Protein AF-A0A812YLH2-F1 (afdb_monomer)

Secondary structure (DSSP, 8-state):
-HHHHHHHHTS-EEEEE--EETTTTEE-S--EEEESSHHHHHHHHHHHHS-TT-TTTS-TT------S--SHHHHHHHHHHHH-GGGGSTTSSPEEEETTEE---HHHHHHHHHHHHTT--

pLDDT: mean 82.93, std 12.19, range [38.19, 95.81]

Foldseek 3Di:
DVVVLLCVQQLFWFKKAFDADPVVRHTPLDMDTAGNDPVSVVSNLVCVVPVPVCPPPHDPPDDDDDDPAYDDLRVLVVCCVVPNLVCCADDRHMFGADPSHTDHDSVVSV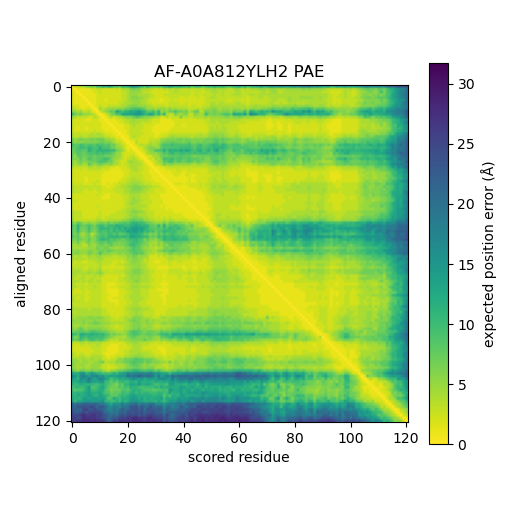VVNVVVVVVPD

Radius of gyration: 14.78 Å; Cα contacts (8 Å, |Δi|>4): 132; chains: 1; bounding box: 42×25×37 Å

InterPro domains:
  IPR035979 RNA-binding domain superfamily [SSF54928] (14-46)

Organism: Symbiodinium pilosum (NCBI:txid2952)

Structure (mmCIF, N/CA/C/O backbone):
data_AF-A0A812YLH2-F1
#
_entry.id   AF-A0A812YLH2-F1
#
loop_
_atom_site.group_PDB
_atom_site.id
_atom_site.type_symbol
_atom_site.label_atom_id
_atom_site.label_alt_id
_atom_site.label_comp_id
_atom_site.label_asym_id
_atom_site.label_entity_id
_atom_site.label_seq_id
_atom_site.pdbx_PDB_ins_code
_atom_site.Cartn_x
_atom_site.Cartn_y
_atom_site.Cartn_z
_atom_site.occupancy
_atom_site.B_iso_or_equiv
_atom_site.auth_seq_id
_atom_site.auth_comp_id
_atom_site.auth_asym_id
_atom_site.auth_atom_id
_atom_site.pdbx_PDB_model_num
ATOM 1 N N . MET A 1 1 ? 8.128 11.070 0.880 1.00 72.44 1 MET A N 1
ATOM 2 C CA . MET A 1 1 ? 9.112 10.003 1.163 1.00 72.44 1 MET A CA 1
ATOM 3 C C . MET A 1 1 ? 8.689 8.620 0.650 1.00 72.44 1 MET A C 1
ATOM 5 O O . MET A 1 1 ? 9.296 8.187 -0.308 1.00 72.44 1 MET A O 1
ATOM 9 N N . LEU A 1 2 ? 7.661 7.920 1.174 1.00 84.50 2 LEU A N 1
ATOM 10 C CA . LEU A 1 2 ? 7.252 6.613 0.592 1.00 84.50 2 LEU A CA 1
ATOM 11 C C . LEU A 1 2 ? 6.447 6.753 -0.713 1.00 84.50 2 LEU A C 1
ATOM 13 O O . LEU A 1 2 ? 6.771 6.105 -1.699 1.00 84.50 2 LEU A O 1
ATOM 17 N N . LEU A 1 3 ? 5.413 7.601 -0.731 1.00 87.50 3 LEU A N 1
ATOM 18 C CA . LEU A 1 3 ? 4.558 7.766 -1.916 1.00 87.50 3 LEU A CA 1
ATOM 19 C C . LEU A 1 3 ? 5.341 8.268 -3.136 1.00 87.50 3 LEU A C 1
ATOM 21 O O . LEU A 1 3 ? 5.179 7.720 -4.212 1.00 87.50 3 LEU A O 1
ATOM 25 N N . GLU A 1 4 ? 6.264 9.214 -2.945 1.00 87.75 4 GLU A N 1
ATOM 26 C CA . GLU A 1 4 ? 7.153 9.709 -4.010 1.00 87.75 4 GLU A CA 1
ATOM 27 C C . GLU A 1 4 ? 7.979 8.585 -4.651 1.00 87.75 4 GLU A C 1
ATOM 29 O O . GLU A 1 4 ? 8.139 8.540 -5.869 1.00 87.75 4 GLU A O 1
ATOM 34 N N . VAL A 1 5 ? 8.468 7.641 -3.840 1.00 87.88 5 VAL A N 1
ATOM 35 C CA . VAL A 1 5 ? 9.203 6.474 -4.338 1.00 87.88 5 VAL A CA 1
ATOM 36 C C . VAL A 1 5 ? 8.271 5.548 -5.115 1.00 87.88 5 VAL A C 1
ATOM 38 O O . VAL A 1 5 ? 8.628 5.079 -6.192 1.00 87.88 5 VAL A O 1
ATOM 41 N N . LEU A 1 6 ? 7.052 5.310 -4.624 1.00 89.06 6 LEU A N 1
ATOM 42 C CA . LEU A 1 6 ? 6.068 4.491 -5.339 1.00 89.06 6 LEU A CA 1
ATOM 43 C C . LEU A 1 6 ? 5.619 5.135 -6.656 1.00 89.06 6 LEU A C 1
ATOM 45 O O . LEU A 1 6 ? 5.447 4.428 -7.655 1.00 89.06 6 LEU A O 1
ATOM 49 N N . ASP A 1 7 ? 5.481 6.457 -6.679 1.00 88.94 7 ASP A N 1
ATOM 50 C CA . ASP A 1 7 ? 5.158 7.241 -7.870 1.00 88.94 7 ASP A CA 1
ATOM 51 C C . ASP A 1 7 ? 6.277 7.150 -8.908 1.00 88.94 7 ASP A C 1
ATOM 53 O O . ASP A 1 7 ? 6.008 6.964 -10.092 1.00 88.94 7 ASP A O 1
ATOM 57 N N . ALA A 1 8 ? 7.537 7.184 -8.479 1.00 86.38 8 ALA A N 1
ATOM 58 C CA . ALA A 1 8 ? 8.665 7.020 -9.386 1.00 86.38 8 ALA A CA 1
ATOM 59 C C . ALA A 1 8 ? 8.861 5.572 -9.868 1.00 86.38 8 ALA A C 1
ATOM 61 O O . ALA A 1 8 ? 9.407 5.346 -10.953 1.00 86.38 8 ALA A O 1
ATOM 62 N N . ILE A 1 9 ? 8.435 4.584 -9.074 1.00 84.88 9 ILE A N 1
ATOM 63 C CA . ILE A 1 9 ? 8.618 3.162 -9.375 1.00 84.88 9 ILE A CA 1
ATOM 64 C C . ILE A 1 9 ? 7.547 2.625 -10.322 1.00 84.88 9 ILE A C 1
ATOM 66 O O . ILE A 1 9 ? 7.897 1.958 -11.298 1.00 84.88 9 ILE A O 1
ATOM 70 N N . SER A 1 10 ? 6.267 2.861 -10.022 1.00 76.88 10 SER A N 1
ATOM 71 C CA . SER A 1 10 ? 5.166 2.212 -10.745 1.00 76.88 10 SER A CA 1
ATOM 72 C C . SER A 1 10 ? 3.873 3.035 -10.810 1.00 76.88 10 SER A C 1
ATOM 74 O O . SER A 1 10 ? 3.054 2.725 -11.663 1.00 76.88 10 SER A O 1
ATOM 76 N N . ALA A 1 11 ? 3.666 4.084 -9.992 1.00 78.69 11 ALA A N 1
ATOM 77 C CA . ALA A 1 11 ? 2.505 5.014 -9.984 1.00 78.69 11 ALA A CA 1
ATOM 78 C C . ALA A 1 11 ? 1.086 4.390 -10.097 1.00 78.69 11 ALA A C 1
ATOM 80 O O . ALA A 1 11 ? 0.089 5.096 -10.258 1.00 78.69 11 ALA A O 1
ATOM 81 N N . ARG A 1 12 ? 0.981 3.061 -10.045 1.00 91.75 12 ARG A N 1
ATOM 82 C CA . ARG A 1 12 ? -0.205 2.244 -10.319 1.00 91.75 12 ARG A CA 1
ATOM 83 C C . ARG A 1 12 ? -0.489 1.373 -9.107 1.00 91.75 12 ARG A C 1
ATOM 85 O O . ARG A 1 12 ? -0.530 0.146 -9.181 1.00 91.75 12 ARG A O 1
ATOM 92 N N . TYR A 1 13 ? -0.623 2.031 -7.965 1.00 94.06 13 TYR A N 1
ATOM 93 C CA . TYR A 1 13 ? -1.013 1.430 -6.699 1.00 94.06 13 TYR A CA 1
ATOM 94 C C . TYR A 1 13 ? -2.356 1.993 -6.246 1.00 94.06 13 TYR A C 1
ATOM 96 O O . TYR A 1 13 ? -2.693 3.144 -6.517 1.00 94.06 13 TYR A O 1
ATOM 104 N N . ASN A 1 14 ? -3.142 1.158 -5.573 1.00 94.12 14 ASN A N 1
ATOM 105 C CA . ASN A 1 14 ? -4.489 1.508 -5.119 1.00 94.12 14 ASN A CA 1
ATOM 106 C C . ASN A 1 14 ? -4.687 1.347 -3.606 1.00 94.12 14 ASN A C 1
ATOM 108 O O . ASN A 1 14 ? -5.740 1.714 -3.087 1.00 94.12 14 ASN A O 1
ATOM 112 N N . TYR A 1 15 ? -3.673 0.853 -2.894 1.00 94.50 15 TYR A N 1
ATOM 113 C CA . TYR A 1 15 ? -3.679 0.695 -1.443 1.00 94.50 15 TYR A CA 1
ATOM 114 C C . TYR A 1 15 ? -2.266 0.878 -0.893 1.00 94.50 15 TYR A C 1
ATOM 116 O O . TYR A 1 15 ? -1.334 0.242 -1.389 1.00 94.50 15 TYR A O 1
ATOM 124 N N . VAL A 1 16 ? -2.114 1.697 0.145 1.00 93.88 16 VAL A N 1
ATOM 125 C CA . VAL A 1 16 ? -0.881 1.831 0.929 1.00 93.88 16 VAL A CA 1
ATOM 126 C C . VAL A 1 16 ? -1.247 1.884 2.405 1.00 93.88 16 VAL A C 1
ATOM 128 O O . VAL A 1 16 ? -1.973 2.773 2.837 1.00 93.88 16 VAL A O 1
ATOM 131 N N . HIS A 1 17 ? -0.719 0.961 3.195 1.00 92.69 17 HIS A N 1
ATOM 132 C CA . HIS A 1 17 ? -0.937 0.912 4.635 1.00 92.69 17 HIS A CA 1
ATOM 133 C C . HIS A 1 17 ? 0.396 0.881 5.370 1.00 92.69 17 HIS A C 1
ATOM 135 O O . HIS A 1 17 ? 1.238 0.023 5.105 1.00 92.69 17 HIS A O 1
ATOM 141 N N . LEU A 1 18 ? 0.567 1.806 6.312 1.00 90.69 18 LEU A N 1
ATOM 142 C CA . LEU A 1 18 ? 1.723 1.882 7.193 1.00 90.69 18 LEU A CA 1
ATOM 143 C C . LEU A 1 18 ? 1.259 1.609 8.632 1.00 90.69 18 LEU A C 1
ATOM 145 O O . LEU A 1 18 ? 0.792 2.536 9.296 1.00 90.69 18 LEU A O 1
ATOM 149 N N . PRO A 1 19 ? 1.368 0.362 9.122 1.00 88.06 19 PRO A N 1
ATOM 150 C CA . PRO A 1 19 ? 1.024 0.044 10.496 1.00 88.06 19 PRO A CA 1
ATOM 151 C C . PRO A 1 19 ? 1.829 0.883 11.487 1.00 88.06 19 PRO A C 1
ATOM 153 O O . PRO A 1 19 ? 3.039 1.099 11.330 1.00 88.06 19 PRO A O 1
ATOM 156 N N . LEU A 1 20 ? 1.153 1.300 12.549 1.00 84.19 20 LEU A N 1
ATOM 157 C CA . LEU A 1 20 ? 1.736 2.046 13.653 1.00 84.19 20 LEU A CA 1
ATOM 158 C C . LEU A 1 20 ? 1.657 1.219 14.930 1.00 84.19 20 LEU A C 1
ATOM 160 O O . LEU A 1 20 ? 0.657 0.559 15.206 1.00 84.19 20 LEU A O 1
ATOM 164 N N . ASP A 1 21 ? 2.725 1.267 15.716 1.00 81.88 21 ASP A N 1
ATOM 165 C CA . ASP A 1 21 ? 2.710 0.753 17.075 1.00 81.88 21 ASP A CA 1
ATOM 166 C C . ASP A 1 21 ? 2.004 1.776 17.972 1.00 81.88 21 ASP A C 1
ATOM 168 O O . ASP A 1 21 ? 2.556 2.830 18.290 1.00 81.88 21 ASP A O 1
ATOM 172 N N . HIS A 1 22 ? 0.781 1.456 18.400 1.00 74.44 22 HIS A N 1
ATOM 173 C CA . HIS A 1 22 ? -0.037 2.327 19.248 1.00 74.44 22 HIS A CA 1
ATOM 174 C C . HIS A 1 22 ? 0.607 2.650 20.600 1.00 74.44 22 HIS A C 1
ATOM 176 O O . HIS A 1 22 ? 0.285 3.675 21.197 1.00 74.44 22 HIS A O 1
ATOM 182 N N . ARG A 1 23 ? 1.527 1.812 21.093 1.00 79.31 23 ARG A N 1
ATOM 183 C CA . ARG A 1 23 ? 2.210 2.061 22.367 1.00 79.31 23 ARG A CA 1
ATOM 184 C C . ARG A 1 23 ? 3.286 3.133 22.236 1.00 79.31 23 ARG A C 1
ATOM 186 O O . ARG A 1 23 ? 3.509 3.892 23.172 1.00 79.31 23 ARG A O 1
ATOM 193 N N . THR A 1 24 ? 3.981 3.168 21.101 1.00 80.56 24 THR A N 1
ATOM 194 C CA . THR A 1 24 ? 5.125 4.069 20.878 1.00 80.56 24 THR A CA 1
ATOM 195 C C . THR A 1 24 ? 4.815 5.218 19.921 1.00 80.56 24 THR A C 1
ATOM 197 O O . THR A 1 24 ? 5.630 6.131 19.796 1.00 8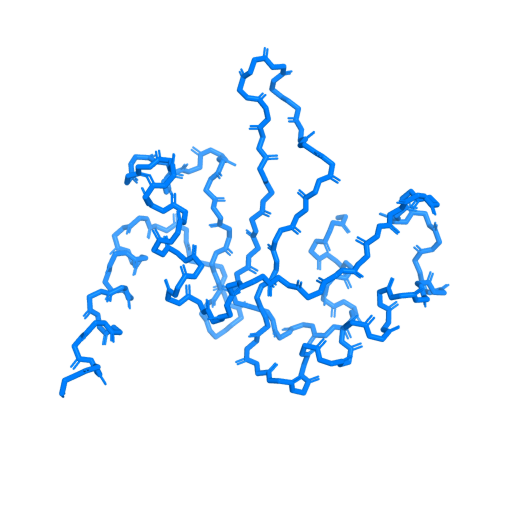0.56 24 THR A O 1
ATOM 200 N N . ASN A 1 25 ? 3.646 5.191 19.273 1.00 76.50 25 ASN A N 1
ATOM 201 C CA . ASN A 1 25 ? 3.206 6.113 18.224 1.00 76.50 25 ASN A CA 1
ATOM 202 C C . ASN A 1 25 ? 4.233 6.243 17.081 1.00 76.50 25 ASN A C 1
ATOM 204 O O . ASN A 1 25 ? 4.442 7.320 16.522 1.00 76.50 25 ASN A O 1
ATOM 208 N N . LYS A 1 26 ? 4.917 5.136 16.767 1.00 82.25 26 LYS A N 1
ATOM 209 C CA . LYS A 1 26 ? 5.944 5.038 15.721 1.00 82.25 26 LYS A CA 1
ATOM 210 C C . LYS A 1 26 ? 5.540 4.018 14.675 1.00 82.25 26 LYS A C 1
ATOM 212 O O . LYS A 1 26 ? 4.838 3.053 14.975 1.00 82.25 26 LYS A O 1
ATOM 217 N N . ASN A 1 27 ? 5.979 4.236 13.434 1.00 80.06 27 ASN A N 1
ATOM 218 C CA . ASN A 1 27 ? 5.740 3.263 12.374 1.00 80.06 27 ASN A CA 1
ATOM 219 C C . ASN A 1 27 ? 6.432 1.944 12.729 1.00 80.06 27 ASN A C 1
ATOM 221 O O . ASN A 1 27 ? 7.496 1.930 13.351 1.00 80.06 27 ASN A O 1
ATOM 225 N N . MET A 1 28 ? 5.839 0.828 12.321 1.00 84.56 28 MET A N 1
ATOM 226 C CA . MET A 1 28 ? 6.422 -0.495 12.556 1.00 84.56 28 MET A CA 1
ATOM 227 C C . MET A 1 28 ? 7.561 -0.821 11.573 1.00 84.56 28 MET A C 1
ATOM 229 O O . MET A 1 28 ? 7.928 -1.982 11.433 1.00 84.56 2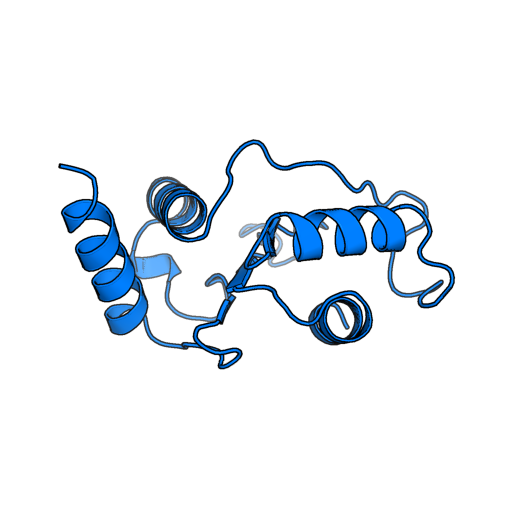8 MET A O 1
ATOM 233 N N . SER A 1 29 ? 8.102 0.186 10.868 1.00 86.31 29 SER A N 1
ATOM 234 C CA . SER A 1 29 ? 9.133 0.029 9.830 1.00 86.31 29 SER A CA 1
ATOM 235 C C . SER A 1 29 ? 8.763 -0.992 8.742 1.00 86.31 29 SER A C 1
ATOM 237 O O . SER A 1 29 ? 9.622 -1.663 8.178 1.00 86.31 29 SER A O 1
ATOM 239 N N . MET A 1 30 ? 7.467 -1.109 8.445 1.00 90.31 30 MET A N 1
ATOM 240 C CA . MET A 1 30 ? 6.905 -1.993 7.427 1.00 90.31 30 MET A CA 1
ATOM 241 C C . MET A 1 30 ? 5.721 -1.296 6.765 1.00 90.31 30 MET A C 1
ATOM 243 O O . MET A 1 30 ? 4.992 -0.574 7.439 1.00 90.31 30 MET A O 1
ATOM 247 N N . ALA A 1 31 ? 5.518 -1.531 5.470 1.00 92.56 31 ALA A N 1
ATOM 248 C CA . ALA A 1 31 ? 4.367 -1.041 4.723 1.00 92.56 31 ALA A CA 1
ATOM 249 C C . ALA A 1 31 ? 3.769 -2.161 3.867 1.00 92.56 31 ALA A C 1
ATOM 251 O O . ALA A 1 31 ? 4.494 -3.013 3.355 1.00 92.56 31 ALA A O 1
ATOM 252 N N . PHE A 1 32 ? 2.452 -2.125 3.686 1.00 94.62 32 PHE A N 1
ATOM 253 C CA . PHE A 1 32 ? 1.720 -2.983 2.759 1.00 94.62 32 PHE A CA 1
ATOM 254 C C . PHE A 1 32 ? 1.243 -2.146 1.581 1.00 94.62 32 PHE A C 1
ATOM 256 O O . PHE A 1 32 ? 0.661 -1.078 1.775 1.00 94.62 32 PHE A O 1
ATOM 263 N N . ILE A 1 33 ? 1.494 -2.622 0.365 1.00 95.31 33 ILE A N 1
ATOM 264 C CA . ILE A 1 33 ? 1.183 -1.896 -0.865 1.00 95.31 33 ILE A CA 1
ATOM 265 C C . ILE A 1 33 ? 0.463 -2.852 -1.810 1.00 95.31 33 ILE A C 1
ATOM 267 O O . ILE A 1 33 ? 0.961 -3.947 -2.068 1.00 95.31 33 ILE A O 1
ATOM 271 N N . ASN A 1 34 ? -0.689 -2.439 -2.340 1.00 95.81 34 ASN A N 1
ATOM 272 C CA . ASN A 1 34 ? -1.358 -3.161 -3.420 1.00 95.81 34 ASN A CA 1
ATOM 273 C C . ASN A 1 34 ? -1.243 -2.375 -4.728 1.00 95.81 34 ASN A C 1
ATOM 275 O O . ASN A 1 34 ? -1.605 -1.196 -4.795 1.00 95.81 34 ASN A O 1
ATOM 279 N N . PHE A 1 35 ? -0.783 -3.058 -5.773 1.00 94.94 35 PHE A N 1
ATOM 280 C CA . PHE A 1 35 ? -0.733 -2.537 -7.137 1.00 94.94 35 PHE A CA 1
ATOM 281 C C . PHE A 1 35 ? -2.039 -2.836 -7.886 1.00 94.94 35 PHE A C 1
ATOM 283 O O . PHE A 1 35 ? -2.765 -3.772 -7.544 1.00 94.94 35 PHE A O 1
ATOM 290 N N . GLU A 1 36 ? -2.367 -2.009 -8.879 1.00 92.88 36 GLU A N 1
ATOM 291 C CA . GLU A 1 36 ? -3.604 -2.125 -9.664 1.00 92.88 36 GLU A CA 1
ATOM 292 C C . GLU A 1 36 ? -3.675 -3.445 -10.437 1.00 92.88 36 GLU A C 1
ATOM 294 O O . GLU A 1 36 ? -4.744 -4.046 -10.526 1.00 92.88 36 GLU A O 1
ATOM 299 N N . ASP A 1 37 ? -2.539 -3.908 -10.961 1.00 91.94 37 ASP A N 1
ATOM 30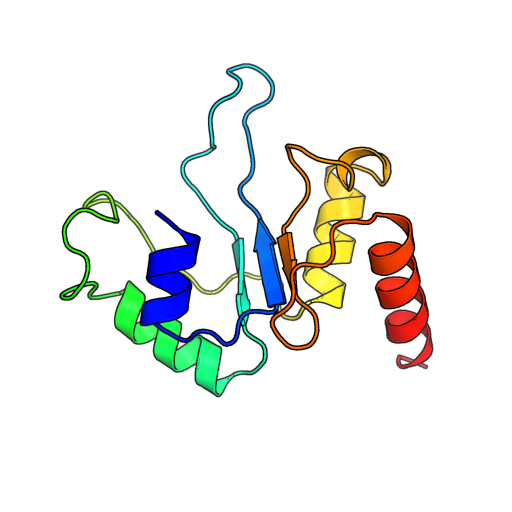0 C CA . ASP A 1 37 ? -2.432 -5.169 -11.678 1.00 91.94 37 ASP A CA 1
ATOM 301 C C . ASP A 1 37 ? -1.092 -5.878 -11.438 1.00 91.94 37 ASP A C 1
ATOM 303 O O . ASP A 1 37 ? -0.177 -5.379 -10.773 1.00 91.94 37 ASP A O 1
ATOM 307 N N . ARG A 1 38 ? -1.006 -7.098 -11.978 1.00 93.00 38 ARG A N 1
ATOM 308 C CA . ARG A 1 38 ? 0.164 -7.970 -11.857 1.00 93.00 38 ARG A CA 1
ATOM 309 C C . ARG A 1 38 ? 1.416 -7.350 -12.471 1.00 93.00 38 ARG A C 1
ATOM 311 O O . ARG A 1 38 ? 2.491 -7.511 -11.904 1.00 93.00 38 ARG A O 1
ATOM 318 N N . GLU A 1 39 ? 1.291 -6.688 -13.617 1.00 94.31 39 GLU A N 1
ATOM 319 C CA . GLU A 1 39 ? 2.430 -6.090 -14.318 1.00 94.31 39 GLU A CA 1
ATOM 320 C C . GLU A 1 39 ? 3.066 -4.998 -13.455 1.00 94.31 39 GLU A C 1
ATOM 322 O O . GLU A 1 39 ? 4.252 -5.076 -13.134 1.00 94.31 39 GLU A O 1
ATOM 327 N N . ALA A 1 40 ? 2.253 -4.056 -12.972 1.00 93.25 40 ALA A N 1
ATOM 328 C CA . ALA A 1 40 ? 2.683 -2.979 -12.092 1.00 93.25 40 ALA A CA 1
ATOM 329 C C . ALA A 1 40 ? 3.326 -3.505 -10.800 1.00 93.25 40 ALA A C 1
ATOM 331 O O . ALA A 1 40 ? 4.320 -2.936 -10.337 1.00 93.25 40 ALA A O 1
ATOM 332 N N . ALA A 1 41 ? 2.794 -4.601 -10.246 1.00 94.12 41 ALA A N 1
ATOM 333 C CA . ALA A 1 41 ? 3.353 -5.263 -9.072 1.00 94.12 41 ALA A CA 1
ATOM 334 C C . ALA A 1 41 ? 4.723 -5.895 -9.358 1.00 94.12 41 ALA A C 1
ATOM 336 O O . ALA A 1 41 ? 5.654 -5.724 -8.575 1.00 94.12 41 ALA A O 1
ATOM 337 N N . CYS A 1 42 ? 4.869 -6.608 -10.480 1.00 93.19 42 CYS A N 1
ATOM 338 C CA . CYS A 1 42 ? 6.132 -7.231 -10.878 1.00 93.19 42 CYS A CA 1
ATOM 339 C C . CYS A 1 42 ? 7.221 -6.185 -11.145 1.00 93.19 42 CYS A C 1
ATOM 341 O O . CYS A 1 42 ? 8.334 -6.332 -10.636 1.00 93.19 42 CYS A O 1
ATOM 343 N N . THR A 1 43 ? 6.899 -5.113 -11.874 1.00 92.19 43 THR A N 1
ATOM 344 C CA . THR A 1 43 ? 7.825 -3.996 -12.115 1.00 92.19 43 THR A CA 1
ATOM 345 C C . THR A 1 43 ? 8.258 -3.351 -10.804 1.00 92.19 43 THR A C 1
ATOM 347 O O . THR A 1 43 ? 9.451 -3.138 -10.583 1.00 92.19 43 THR A O 1
ATOM 350 N N . ALA A 1 44 ? 7.310 -3.079 -9.902 1.00 91.88 44 ALA A N 1
ATOM 351 C CA . ALA A 1 44 ? 7.634 -2.483 -8.615 1.00 91.88 44 ALA A CA 1
ATOM 352 C C . ALA A 1 44 ? 8.507 -3.397 -7.755 1.00 91.88 44 ALA A C 1
ATOM 354 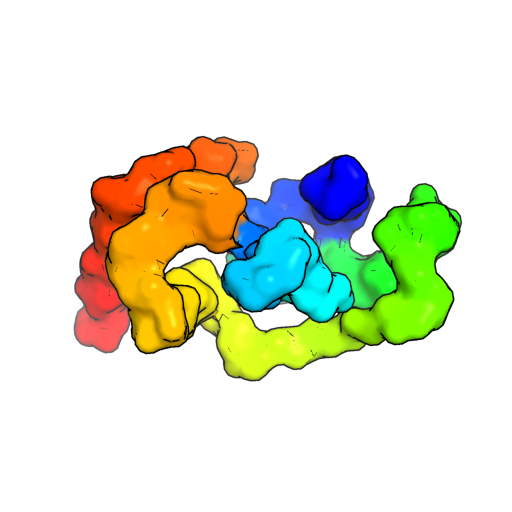O O . ALA A 1 44 ? 9.490 -2.937 -7.182 1.00 91.88 44 ALA A O 1
ATOM 355 N N . PHE A 1 45 ? 8.195 -4.692 -7.709 1.00 92.25 45 PHE A N 1
ATOM 356 C CA . PHE A 1 45 ? 8.970 -5.678 -6.963 1.00 92.25 45 PHE A CA 1
ATOM 357 C C . PHE A 1 45 ? 10.429 -5.728 -7.435 1.00 92.25 45 PHE A C 1
ATOM 359 O O . PHE A 1 45 ? 11.341 -5.660 -6.616 1.00 92.25 45 PHE A O 1
ATOM 366 N N . GLN A 1 46 ? 10.664 -5.764 -8.750 1.00 90.56 46 GLN A N 1
ATOM 367 C CA . GLN A 1 46 ? 12.018 -5.761 -9.311 1.00 90.56 46 GLN A CA 1
ATOM 368 C C . GLN A 1 46 ? 12.797 -4.487 -8.957 1.00 90.56 46 GLN A C 1
ATOM 370 O O . GLN A 1 46 ? 13.953 -4.578 -8.548 1.00 90.56 46 GLN A O 1
ATOM 375 N N . ARG A 1 47 ? 12.165 -3.310 -9.055 1.00 89.06 47 ARG A N 1
ATOM 376 C CA . ARG A 1 47 ? 12.816 -2.028 -8.726 1.00 89.06 47 ARG A CA 1
ATOM 377 C C . ARG A 1 47 ? 13.057 -1.847 -7.228 1.00 89.06 47 ARG A C 1
ATOM 379 O O . ARG A 1 47 ? 14.050 -1.246 -6.843 1.00 89.06 47 ARG A O 1
ATOM 386 N N . LEU A 1 48 ? 12.183 -2.383 -6.380 1.00 87.69 48 LEU A N 1
ATOM 387 C CA . LEU A 1 48 ? 12.336 -2.313 -4.925 1.00 87.69 48 LEU A CA 1
ATOM 388 C C . LEU A 1 48 ? 13.389 -3.296 -4.393 1.00 87.69 48 LEU A C 1
ATOM 390 O O . LEU A 1 48 ? 13.993 -3.022 -3.360 1.00 87.69 48 LEU A O 1
ATOM 394 N N . LEU A 1 49 ? 13.639 -4.418 -5.079 1.00 86.56 49 LEU A N 1
ATOM 395 C CA . LEU A 1 49 ? 14.727 -5.341 -4.723 1.00 86.56 49 LEU A CA 1
ATOM 396 C C . LEU A 1 49 ? 16.120 -4.754 -4.975 1.00 86.56 49 LEU A C 1
ATOM 398 O O . LEU A 1 49 ? 17.078 -5.147 -4.312 1.00 86.56 49 LEU A O 1
ATOM 402 N N . CYS A 1 50 ? 16.240 -3.832 -5.929 1.00 79.69 50 CYS A N 1
ATOM 403 C CA . CYS A 1 50 ? 17.483 -3.139 -6.237 1.00 79.69 50 CYS A CA 1
ATOM 404 C C . CYS A 1 50 ? 17.201 -1.639 -6.417 1.00 79.69 50 CYS A C 1
ATOM 406 O O . CYS A 1 50 ? 17.129 -1.160 -7.550 1.00 79.69 50 CYS A O 1
ATOM 408 N N . PRO A 1 51 ? 16.995 -0.891 -5.316 1.00 71.12 51 PRO A N 1
ATOM 409 C CA . PRO A 1 51 ? 16.616 0.515 -5.377 1.00 71.12 51 PRO A CA 1
ATOM 410 C C . PRO A 1 51 ? 17.842 1.385 -5.698 1.00 71.12 51 PRO A C 1
ATOM 412 O O . PRO A 1 51 ? 18.359 2.097 -4.842 1.00 71.12 51 PRO A O 1
ATOM 415 N N . THR A 1 52 ? 18.328 1.329 -6.940 1.00 72.69 52 THR A N 1
ATOM 416 C CA . THR A 1 52 ? 19.452 2.158 -7.415 1.00 72.69 52 THR A CA 1
ATOM 417 C C . THR A 1 52 ? 19.100 3.637 -7.470 1.00 72.69 52 THR A C 1
ATOM 419 O O . THR A 1 52 ? 19.956 4.488 -7.255 1.00 72.69 52 THR A O 1
ATOM 422 N N . ASP A 1 53 ? 17.828 3.933 -7.728 1.00 72.50 53 ASP A N 1
ATOM 423 C CA . ASP A 1 53 ? 17.339 5.296 -7.936 1.00 72.50 53 ASP A CA 1
ATOM 424 C C . ASP A 1 53 ? 17.039 6.016 -6.607 1.00 72.50 53 ASP A C 1
ATOM 426 O O . ASP A 1 53 ? 16.846 7.230 -6.590 1.00 72.50 53 ASP A O 1
ATOM 430 N N . PHE A 1 54 ? 17.002 5.273 -5.490 1.00 74.31 54 PHE A N 1
ATOM 431 C CA . PHE A 1 54 ? 16.606 5.772 -4.168 1.00 74.31 54 PHE A CA 1
ATOM 432 C C . PHE A 1 54 ? 17.469 5.180 -3.037 1.00 74.31 54 PHE A C 1
ATOM 434 O O . PHE A 1 54 ? 16.933 4.499 -2.156 1.00 74.31 54 PHE A O 1
ATOM 441 N N . PRO A 1 55 ? 18.793 5.432 -3.029 1.00 68.75 55 PRO A N 1
ATOM 442 C CA . PRO A 1 55 ? 19.716 4.806 -2.079 1.00 68.75 55 PRO A CA 1
ATOM 443 C C . PRO A 1 55 ? 19.398 5.137 -0.612 1.00 68.75 55 PRO A C 1
ATOM 445 O O . PRO A 1 55 ? 19.596 4.294 0.257 1.00 68.75 55 PRO A O 1
ATOM 448 N N . ASP A 1 56 ? 18.840 6.322 -0.347 1.00 79.50 56 ASP A N 1
ATOM 449 C CA . ASP A 1 56 ? 18.522 6.787 1.011 1.00 79.50 56 ASP A CA 1
ATOM 450 C C . ASP A 1 56 ? 17.063 6.534 1.428 1.00 79.50 56 ASP A C 1
ATOM 452 O O . ASP A 1 56 ? 16.686 6.785 2.574 1.00 79.50 56 ASP A O 1
ATOM 456 N N . ALA A 1 57 ? 16.205 6.053 0.519 1.00 76.12 57 ALA A N 1
ATOM 457 C CA . ALA A 1 57 ? 14.782 5.872 0.821 1.00 76.12 57 ALA A CA 1
ATOM 458 C C . ALA A 1 57 ? 14.494 4.630 1.672 1.00 76.12 57 ALA A C 1
ATOM 460 O O . ALA A 1 57 ? 13.438 4.541 2.303 1.00 76.12 57 ALA A O 1
ATOM 461 N N . PHE A 1 58 ? 15.420 3.672 1.683 1.00 79.62 58 PHE A N 1
ATOM 462 C CA . PHE A 1 58 ? 15.263 2.394 2.356 1.00 79.62 58 PHE A CA 1
ATOM 463 C C . PHE A 1 58 ? 16.474 2.111 3.233 1.00 79.62 58 PHE A C 1
ATOM 465 O O . PHE A 1 58 ? 17.617 2.288 2.822 1.00 79.62 58 PHE A O 1
ATOM 472 N N . ALA A 1 59 ? 16.230 1.608 4.443 1.00 82.38 59 ALA A N 1
ATOM 473 C CA . ALA A 1 59 ? 17.315 1.071 5.250 1.00 82.38 59 ALA A CA 1
ATOM 474 C C . ALA A 1 59 ? 17.970 -0.107 4.499 1.00 82.38 59 ALA A C 1
ATOM 476 O O . ALA A 1 59 ? 17.240 -0.882 3.874 1.00 82.38 59 ALA A O 1
ATOM 477 N N . PRO A 1 60 ? 19.291 -0.330 4.615 1.00 78.50 60 PRO A N 1
ATOM 478 C CA . PRO A 1 60 ? 19.966 -1.461 3.965 1.00 78.50 60 PRO A CA 1
ATOM 479 C C . PRO A 1 60 ? 19.386 -2.837 4.332 1.00 78.50 60 PRO A C 1
ATOM 481 O O . PRO A 1 60 ? 19.542 -3.806 3.598 1.00 78.50 60 PRO A O 1
ATOM 484 N N . SER A 1 61 ? 18.706 -2.929 5.478 1.00 83.19 61 SER A N 1
ATOM 485 C CA . SER A 1 61 ? 18.023 -4.128 5.967 1.00 83.19 61 SER A CA 1
ATOM 486 C C . SER A 1 61 ? 16.588 -4.294 5.449 1.00 83.19 61 SER A C 1
ATOM 488 O O . SER A 1 61 ? 15.914 -5.252 5.839 1.00 83.19 61 SER A O 1
ATOM 490 N N . THR A 1 62 ? 16.099 -3.380 4.606 1.00 87.00 62 THR A N 1
ATOM 491 C CA . THR A 1 62 ? 14.738 -3.429 4.059 1.00 87.00 62 THR A CA 1
ATOM 492 C C . THR A 1 62 ? 14.572 -4.676 3.205 1.00 87.00 62 THR A C 1
ATOM 494 O O . THR A 1 62 ? 15.377 -4.959 2.321 1.00 87.00 62 THR A O 1
ATOM 497 N N . LYS A 1 63 ? 13.502 -5.425 3.466 1.00 90.50 63 LYS A N 1
ATOM 498 C CA . LYS A 1 63 ? 13.134 -6.609 2.692 1.00 90.50 63 LYS A CA 1
ATOM 499 C C . LYS A 1 63 ? 11.844 -6.341 1.942 1.00 90.50 63 LYS A C 1
ATOM 501 O O . LYS A 1 63 ? 10.906 -5.776 2.498 1.00 90.50 63 LYS A O 1
ATOM 506 N N . VAL A 1 64 ? 11.802 -6.802 0.701 1.00 91.38 64 VAL A N 1
ATOM 507 C CA . VAL A 1 64 ? 10.632 -6.707 -0.166 1.00 91.38 64 VAL A CA 1
ATOM 508 C C . VAL A 1 64 ? 10.157 -8.123 -0.424 1.00 91.38 64 VAL A C 1
ATOM 510 O O . VAL A 1 64 ? 10.918 -8.963 -0.900 1.00 91.38 64 VAL A O 1
ATOM 513 N N . LEU A 1 65 ? 8.911 -8.399 -0.059 1.00 94.50 65 LEU A N 1
ATOM 514 C CA . LEU A 1 65 ? 8.305 -9.720 -0.151 1.00 94.50 65 LEU A CA 1
ATOM 515 C C . LEU A 1 65 ? 6.925 -9.590 -0.789 1.00 94.50 65 LEU A C 1
ATOM 517 O O . LEU A 1 65 ? 6.263 -8.560 -0.653 1.00 94.50 65 LEU A O 1
ATOM 521 N N . TRP A 1 66 ? 6.486 -10.650 -1.462 1.00 95.50 66 TRP A N 1
ATOM 522 C CA . TRP A 1 66 ? 5.084 -10.779 -1.834 1.00 95.50 66 TRP A CA 1
ATOM 523 C C . TRP A 1 66 ? 4.245 -10.918 -0.564 1.00 95.50 66 TRP A C 1
ATOM 525 O O . TRP A 1 66 ? 4.567 -11.726 0.306 1.00 95.50 66 TRP A O 1
ATOM 535 N N . GLY A 1 67 ? 3.194 -10.107 -0.448 1.00 91.94 67 GLY A N 1
ATOM 536 C CA . GLY A 1 67 ? 2.220 -10.258 0.628 1.00 91.94 67 GLY A CA 1
ATOM 537 C C . GLY A 1 67 ? 1.371 -11.509 0.420 1.00 91.94 67 GLY A C 1
ATOM 538 O O . GLY A 1 67 ? 1.189 -11.948 -0.706 1.00 91.94 67 GLY A O 1
ATOM 539 N N . GLU A 1 68 ? 0.816 -12.059 1.496 1.00 93.31 68 GLU A N 1
ATOM 540 C CA . GLU A 1 68 ? -0.107 -13.203 1.417 1.00 93.31 68 GLU A CA 1
ATOM 541 C C . GLU A 1 68 ? -1.501 -12.800 0.899 1.00 93.31 68 GLU A C 1
ATOM 543 O O . GLU A 1 68 ? -2.278 -13.637 0.444 1.00 93.31 68 GLU A O 1
ATOM 548 N N . ILE A 1 69 ? -1.828 -11.505 0.971 1.00 93.31 69 ILE A N 1
ATOM 549 C CA . ILE A 1 69 ? -3.140 -10.948 0.638 1.00 93.31 69 ILE A CA 1
ATOM 550 C C . ILE A 1 69 ? -3.013 -10.066 -0.600 1.00 93.31 69 ILE A C 1
ATOM 552 O O . ILE A 1 69 ? -2.293 -9.068 -0.606 1.00 93.31 69 ILE A O 1
ATOM 556 N N . HIS A 1 70 ? -3.758 -10.422 -1.644 1.00 92.88 70 HIS A N 1
ATOM 557 C CA . HIS A 1 70 ? -3.678 -9.782 -2.952 1.00 92.88 70 HIS A CA 1
ATOM 558 C C . HIS A 1 70 ? -4.997 -9.088 -3.302 1.00 92.88 70 HIS A C 1
ATOM 560 O O . HIS A 1 70 ? -6.076 -9.645 -3.107 1.00 92.88 70 HIS A O 1
ATOM 566 N N . GLY A 1 71 ? -4.909 -7.885 -3.867 1.00 92.38 71 GLY A N 1
ATOM 567 C CA . GLY A 1 71 ? -6.061 -7.101 -4.303 1.00 92.38 71 GLY A CA 1
ATOM 568 C C . GLY A 1 71 ? -6.588 -6.141 -3.236 1.00 92.38 71 GLY A C 1
ATOM 569 O O . GLY A 1 71 ? -6.414 -6.336 -2.032 1.00 92.38 71 GLY A O 1
ATOM 570 N N . LEU A 1 72 ? -7.258 -5.081 -3.695 1.00 91.56 72 LEU A N 1
ATOM 571 C CA . LEU A 1 72 ? -7.740 -3.994 -2.840 1.00 91.56 72 LEU A CA 1
ATOM 572 C C . LEU A 1 72 ? -8.791 -4.464 -1.820 1.00 91.56 72 LEU A C 1
ATOM 574 O O . LEU A 1 72 ? -8.669 -4.170 -0.634 1.00 91.56 72 LEU A O 1
ATOM 578 N N . GLY A 1 73 ? -9.805 -5.207 -2.274 1.00 91.19 73 GLY A N 1
ATOM 579 C CA . GLY A 1 73 ? -10.888 -5.702 -1.417 1.00 91.19 73 GLY A CA 1
ATOM 580 C C . GLY A 1 73 ? -10.380 -6.574 -0.262 1.00 91.19 73 GLY A C 1
ATOM 581 O O . GLY A 1 73 ? -10.640 -6.235 0.891 1.00 91.19 73 GLY A O 1
ATOM 582 N N . PRO A 1 74 ? -9.603 -7.641 -0.534 1.00 93.25 74 PRO A N 1
ATOM 583 C CA . PRO A 1 74 ? -9.023 -8.482 0.514 1.00 93.25 74 PRO A CA 1
ATOM 584 C C . PRO A 1 74 ? -8.115 -7.726 1.494 1.00 93.25 74 PRO A C 1
ATOM 586 O O . PRO A 1 74 ? -8.212 -7.949 2.699 1.00 93.25 74 PRO A O 1
ATOM 589 N N . ASN A 1 75 ? -7.283 -6.791 1.016 1.00 93.56 75 ASN A N 1
ATOM 590 C CA . ASN A 1 75 ? -6.436 -5.969 1.892 1.00 93.56 75 ASN A CA 1
ATOM 591 C C . ASN A 1 75 ? -7.266 -5.065 2.821 1.00 93.56 75 ASN A C 1
ATOM 593 O O . ASN A 1 75 ? -6.983 -4.971 4.017 1.00 93.56 75 ASN A O 1
ATOM 597 N N . LEU A 1 76 ? -8.329 -4.443 2.303 1.00 91.38 76 LEU A N 1
ATOM 598 C CA . LEU A 1 76 ? -9.258 -3.648 3.109 1.00 91.38 76 LEU A CA 1
ATOM 599 C C . LEU A 1 76 ? -10.037 -4.500 4.114 1.00 91.38 76 LEU A C 1
ATOM 601 O O . LEU A 1 76 ? -10.162 -4.109 5.273 1.00 91.38 76 LEU A O 1
ATOM 605 N N . ALA A 1 77 ? -10.528 -5.668 3.699 1.00 90.75 77 ALA A N 1
ATOM 606 C CA . ALA A 1 77 ? -11.220 -6.596 4.588 1.00 90.75 77 ALA A CA 1
ATOM 607 C C . ALA A 1 77 ? -10.301 -7.054 5.731 1.00 90.75 77 ALA A C 1
ATOM 609 O O . ALA A 1 77 ? -10.698 -7.015 6.894 1.00 90.75 77 ALA A O 1
ATOM 610 N N . HIS A 1 78 ? -9.049 -7.404 5.423 1.00 91.81 78 HIS A N 1
ATOM 611 C CA . HIS A 1 78 ? -8.055 -7.765 6.432 1.00 91.81 78 HIS A CA 1
ATOM 612 C C . HIS A 1 78 ? -7.788 -6.622 7.417 1.00 91.81 78 HIS A C 1
ATOM 614 O O . HIS A 1 78 ? -7.774 -6.842 8.629 1.00 91.81 78 HIS A O 1
ATOM 620 N N . PHE A 1 79 ? -7.619 -5.396 6.914 1.00 91.25 79 PHE A N 1
ATOM 621 C CA . PHE A 1 79 ? -7.448 -4.215 7.758 1.00 91.25 79 PHE A CA 1
ATOM 622 C C . PHE A 1 79 ? -8.642 -4.025 8.704 1.00 91.25 79 PHE A C 1
ATOM 624 O O . PHE A 1 79 ? -8.456 -3.864 9.907 1.00 91.25 79 PHE A O 1
ATOM 631 N N . LEU A 1 80 ? -9.868 -4.113 8.189 1.00 90.62 80 LEU A N 1
ATOM 632 C CA . LEU A 1 80 ? -11.082 -3.960 8.990 1.00 90.62 80 LEU A CA 1
ATOM 633 C C . LEU A 1 80 ? -11.229 -5.028 10.071 1.00 90.62 80 LEU A C 1
ATOM 635 O O . LEU A 1 80 ? -11.603 -4.701 11.194 1.00 90.62 80 LEU A O 1
ATOM 639 N N . VAL A 1 81 ? -10.911 -6.285 9.762 1.00 90.19 81 VAL A N 1
ATOM 640 C CA . VAL A 1 81 ? -10.931 -7.373 10.752 1.00 90.19 81 VAL A CA 1
ATOM 641 C C . VAL A 1 81 ? -9.901 -7.126 11.856 1.00 90.19 81 VAL A C 1
ATOM 643 O O . VAL A 1 81 ? -10.165 -7.424 13.019 1.00 90.19 81 VAL A O 1
ATOM 646 N N . ARG A 1 82 ? -8.735 -6.566 11.513 1.00 88.69 82 ARG A N 1
ATOM 647 C CA . ARG A 1 82 ? -7.631 -6.357 12.456 1.00 88.69 82 ARG A CA 1
ATOM 648 C C . ARG A 1 82 ? -7.775 -5.102 13.318 1.00 88.69 82 ARG A C 1
ATOM 650 O O . ARG A 1 82 ? -7.399 -5.140 14.486 1.00 88.69 82 ARG A O 1
ATOM 657 N N . TYR A 1 83 ? -8.274 -4.006 12.751 1.00 87.56 83 TYR A N 1
ATOM 658 C CA . TYR A 1 83 ? -8.277 -2.684 13.393 1.00 87.56 83 TYR A CA 1
ATOM 659 C C . TYR A 1 83 ? -9.683 -2.113 13.634 1.00 87.56 83 TYR A C 1
ATOM 661 O O . TYR A 1 83 ? -9.835 -1.147 14.378 1.00 87.56 83 TYR A O 1
ATOM 669 N N . GLY A 1 84 ? -10.719 -2.715 13.048 1.00 87.81 84 GLY A N 1
ATOM 670 C CA . GLY A 1 84 ? -12.097 -2.238 13.132 1.00 87.81 84 GLY A CA 1
ATOM 671 C C . GLY A 1 84 ? -12.410 -1.083 12.174 1.00 87.81 84 GLY A C 1
ATOM 672 O O . GLY A 1 84 ? -11.531 -0.433 11.614 1.00 87.81 84 GLY A O 1
ATOM 673 N N . VAL A 1 85 ? -13.706 -0.807 11.993 1.00 85.56 85 VAL A N 1
ATOM 674 C CA . VAL A 1 85 ? -14.201 0.225 11.058 1.00 85.56 85 VAL A CA 1
ATOM 675 C C . VAL A 1 85 ? -13.776 1.636 11.464 1.00 85.56 85 VAL A C 1
ATOM 677 O O . VAL A 1 85 ? -13.477 2.452 10.599 1.00 85.56 85 VAL A O 1
ATOM 680 N N . ALA A 1 86 ? -13.690 1.912 12.767 1.00 83.44 86 ALA A N 1
ATOM 681 C CA . ALA A 1 86 ? -13.264 3.215 13.279 1.00 83.44 86 ALA A CA 1
ATOM 682 C C . ALA A 1 86 ? -11.813 3.573 12.895 1.00 83.44 86 ALA A C 1
ATOM 684 O O . ALA A 1 86 ? -11.455 4.744 12.890 1.00 83.44 86 ALA A O 1
ATOM 685 N N . ALA A 1 87 ? -10.985 2.584 12.537 1.00 84.00 87 ALA A N 1
ATOM 686 C CA . ALA A 1 87 ? -9.607 2.805 12.103 1.00 84.00 87 ALA A CA 1
ATOM 687 C C . ALA A 1 87 ? -9.483 3.252 10.632 1.00 84.00 87 ALA A C 1
ATOM 689 O O . ALA A 1 87 ? -8.373 3.488 10.161 1.00 84.00 87 ALA A O 1
ATOM 690 N N . LEU A 1 88 ? -10.598 3.354 9.894 1.00 84.00 88 LEU A N 1
ATOM 691 C CA . LEU A 1 88 ? -10.618 3.931 8.544 1.00 84.00 88 LEU A CA 1
ATOM 692 C C . LEU A 1 88 ? -10.543 5.461 8.538 1.00 84.00 88 LEU A C 1
ATOM 694 O O . LEU A 1 88 ? -10.319 6.048 7.478 1.00 84.00 88 LEU A O 1
ATOM 698 N N . ASP A 1 89 ? -10.698 6.105 9.693 1.00 80.88 89 ASP A N 1
ATOM 699 C CA . ASP A 1 89 ? -10.497 7.541 9.809 1.00 80.88 89 ASP A CA 1
ATOM 700 C C . ASP A 1 89 ? -9.006 7.861 10.077 1.00 80.88 89 ASP A C 1
ATOM 702 O O . ASP A 1 89 ? -8.311 7.113 10.777 1.00 80.88 89 ASP A O 1
ATOM 706 N N . PRO A 1 90 ? -8.466 8.956 9.503 1.00 75.25 90 PRO A N 1
ATOM 707 C CA . PRO A 1 90 ? -7.089 9.390 9.738 1.00 75.25 90 PRO A CA 1
ATOM 708 C C . PRO A 1 90 ? -6.754 9.544 11.233 1.00 75.25 90 PRO A C 1
ATOM 710 O O . PRO A 1 90 ? -7.643 9.828 12.036 1.00 75.25 90 PRO A O 1
ATOM 713 N N . PRO A 1 91 ? -5.469 9.441 11.626 1.00 76.00 91 PRO A N 1
ATOM 714 C CA . PRO A 1 91 ? -4.276 9.467 10.767 1.00 76.00 91 PRO A CA 1
ATOM 715 C C . PRO A 1 91 ? -3.707 8.090 10.394 1.00 76.00 91 PRO A C 1
ATOM 717 O O . PRO A 1 91 ? -2.695 8.023 9.703 1.00 76.00 91 PRO A O 1
ATOM 720 N N . TYR A 1 92 ? -4.329 7.002 10.849 1.00 78.19 92 TYR A N 1
ATOM 721 C CA . TYR A 1 92 ? -3.766 5.646 10.753 1.00 78.19 92 TYR A CA 1
ATOM 722 C C . TYR A 1 92 ? -4.427 4.778 9.682 1.00 78.19 92 TYR A C 1
ATOM 724 O O . TYR A 1 92 ? -4.036 3.629 9.475 1.00 78.19 92 TYR A O 1
ATOM 732 N N . ALA A 1 93 ? -5.428 5.336 9.007 1.00 87.19 93 ALA A N 1
ATOM 733 C CA . ALA A 1 93 ? -6.128 4.676 7.930 1.00 87.19 93 ALA A CA 1
ATOM 734 C C . ALA A 1 93 ? -5.185 4.340 6.764 1.00 87.19 93 ALA A C 1
ATOM 736 O O . ALA A 1 93 ? -4.282 5.124 6.441 1.00 87.19 93 ALA A O 1
ATOM 737 N N . PRO A 1 94 ? -5.407 3.210 6.077 1.00 91.31 94 PRO A N 1
ATOM 738 C CA . PRO A 1 94 ? -4.742 2.952 4.818 1.00 91.31 94 PRO A CA 1
ATOM 739 C C . PRO A 1 94 ? -5.137 4.023 3.799 1.00 91.31 94 PRO A C 1
ATOM 741 O O . PRO A 1 94 ? -6.299 4.417 3.694 1.00 91.31 94 PRO A O 1
ATOM 744 N N . LEU A 1 95 ? -4.173 4.455 2.997 1.00 91.56 95 LEU A N 1
ATOM 745 C CA . LEU A 1 95 ? -4.439 5.294 1.842 1.00 91.56 95 LEU A CA 1
ATOM 746 C C . LEU A 1 95 ? -5.002 4.416 0.728 1.00 91.56 95 LEU A C 1
ATOM 748 O O . LEU A 1 95 ? -4.345 3.482 0.266 1.00 91.56 95 LEU A O 1
ATOM 752 N N . VAL A 1 96 ? -6.221 4.724 0.297 1.00 91.44 96 VAL A N 1
ATOM 753 C CA . VAL A 1 96 ? -6.890 4.049 -0.817 1.00 91.44 96 VAL A CA 1
ATOM 754 C C . VAL A 1 96 ? -6.931 4.995 -2.002 1.00 91.44 96 VAL A C 1
ATOM 756 O O . VAL A 1 96 ? -7.323 6.151 -1.852 1.00 91.44 96 VAL A O 1
ATOM 759 N N . PHE A 1 97 ? -6.567 4.507 -3.185 1.00 89.62 97 PHE A N 1
ATOM 760 C CA . PHE A 1 97 ? -6.569 5.306 -4.406 1.00 89.62 97 PHE A CA 1
ATOM 761 C C . PHE A 1 97 ? -7.524 4.705 -5.428 1.00 89.62 97 PHE A C 1
ATOM 763 O O . PHE A 1 97 ? -7.449 3.522 -5.750 1.00 89.62 97 PHE A O 1
ATOM 770 N N . ILE A 1 98 ? -8.414 5.538 -5.963 1.00 85.56 98 ILE A N 1
ATOM 771 C CA . ILE A 1 98 ? -9.330 5.180 -7.048 1.00 85.56 98 ILE A CA 1
ATOM 772 C C . ILE A 1 98 ? -9.066 6.137 -8.199 1.00 85.56 98 ILE A C 1
ATOM 774 O O . ILE A 1 98 ? -9.089 7.354 -8.012 1.00 85.56 98 ILE A O 1
ATOM 778 N N . ASN A 1 99 ? -8.781 5.595 -9.386 1.00 83.75 99 ASN A N 1
ATOM 779 C CA . ASN A 1 99 ? -8.350 6.378 -10.549 1.00 83.75 99 ASN A CA 1
ATOM 780 C C . ASN A 1 99 ? -7.189 7.331 -10.195 1.00 83.75 99 ASN A C 1
ATOM 782 O O . ASN A 1 99 ? -7.212 8.511 -10.548 1.00 83.75 99 ASN A O 1
ATOM 786 N N . ARG A 1 100 ? -6.209 6.822 -9.428 1.00 80.56 100 ARG A N 1
ATOM 787 C CA . ARG A 1 100 ? -5.030 7.553 -8.918 1.00 80.56 100 ARG A CA 1
ATOM 788 C C . ARG A 1 100 ? -5.325 8.745 -8.002 1.00 80.56 100 ARG A C 1
ATOM 790 O O . ARG A 1 100 ? -4.444 9.555 -7.733 1.00 80.56 100 ARG A O 1
ATOM 797 N N . ARG A 1 101 ? -6.552 8.872 -7.496 1.00 84.81 101 ARG A N 1
ATOM 798 C CA . ARG A 1 101 ? -6.917 9.888 -6.502 1.00 84.81 101 ARG A CA 1
ATOM 799 C C . ARG A 1 101 ? -7.097 9.236 -5.146 1.00 84.81 101 ARG A C 1
ATOM 801 O O . ARG A 1 101 ? -7.831 8.256 -5.038 1.00 84.81 101 ARG A O 1
ATOM 808 N N . CYS A 1 102 ? -6.451 9.798 -4.128 1.00 86.00 102 CYS A N 1
ATOM 809 C CA . CYS A 1 102 ? -6.646 9.362 -2.751 1.00 86.00 102 CYS A CA 1
ATOM 810 C C . CYS A 1 102 ? -8.108 9.587 -2.343 1.00 86.00 102 CYS A C 1
ATOM 812 O O . CYS A 1 102 ? -8.671 10.659 -2.579 1.00 86.00 102 CYS A O 1
ATOM 814 N N . VAL A 1 103 ? -8.724 8.565 -1.757 1.00 83.62 103 VAL A N 1
ATOM 815 C CA . VAL A 1 103 ? -10.105 8.572 -1.286 1.00 83.62 103 VAL A CA 1
ATOM 816 C C . VAL A 1 103 ? -10.087 8.663 0.241 1.00 83.62 103 VAL A C 1
ATOM 818 O O . VAL A 1 103 ? -9.798 7.671 0.904 1.00 83.62 103 VAL A O 1
ATOM 821 N N . PRO A 1 104 ? -10.407 9.831 0.823 1.00 66.19 104 PRO A N 1
ATOM 822 C CA . PRO A 1 104 ? -10.146 10.091 2.239 1.00 66.19 104 PRO A CA 1
ATOM 823 C C . PRO A 1 104 ? -11.268 9.657 3.196 1.00 66.19 104 PRO A C 1
ATOM 825 O O . PRO A 1 104 ? -11.165 9.922 4.386 1.00 66.19 104 PRO A O 1
ATOM 828 N N . GLN A 1 105 ? -12.374 9.073 2.713 1.00 66.81 105 GLN A N 1
ATOM 829 C CA . GLN A 1 105 ? -13.581 8.889 3.532 1.00 66.81 105 GLN A CA 1
ATOM 830 C C . GLN A 1 105 ? -13.965 7.423 3.729 1.00 66.81 105 GLN A C 1
ATOM 832 O O . GLN A 1 105 ? -14.268 6.714 2.765 1.00 66.81 105 GLN A O 1
ATOM 837 N N . THR A 1 106 ? -14.106 7.038 5.000 1.00 69.62 106 THR A N 1
ATOM 838 C CA . THR A 1 106 ? -14.673 5.773 5.494 1.00 69.62 106 THR A CA 1
ATOM 839 C C . THR A 1 106 ? -15.933 5.352 4.732 1.00 69.62 106 THR A C 1
ATOM 841 O O . THR A 1 106 ? -16.032 4.218 4.272 1.00 69.62 106 THR A O 1
ATOM 844 N N . LYS A 1 107 ? -16.871 6.280 4.483 1.00 68.44 107 LYS A N 1
ATOM 845 C CA . LYS A 1 107 ? -18.109 5.994 3.730 1.00 68.44 107 LYS A CA 1
ATOM 846 C C . LYS A 1 107 ? -17.859 5.529 2.293 1.00 68.44 107 LYS A C 1
ATOM 848 O O . LYS A 1 107 ? -18.596 4.687 1.789 1.00 68.44 107 LYS A O 1
ATOM 853 N N . THR A 1 108 ? -16.849 6.073 1.623 1.00 72.19 108 THR A N 1
ATOM 854 C CA . THR A 1 108 ? -16.515 5.687 0.247 1.00 72.19 108 THR A CA 1
ATOM 855 C C . THR A 1 108 ? -15.811 4.334 0.221 1.00 72.19 108 THR A C 1
ATOM 857 O O . THR A 1 108 ? -16.115 3.512 -0.638 1.00 72.19 108 THR A O 1
ATOM 860 N N . ILE A 1 109 ? -14.934 4.073 1.193 1.00 71.56 109 ILE A N 1
ATOM 861 C CA . ILE A 1 109 ? -14.244 2.784 1.341 1.00 71.56 109 ILE A CA 1
ATOM 862 C C . ILE A 1 109 ? -15.243 1.657 1.628 1.00 71.56 109 ILE A C 1
ATOM 864 O O . ILE A 1 109 ? -15.184 0.612 0.984 1.00 71.56 109 ILE A O 1
ATOM 868 N N . LEU A 1 110 ? -16.206 1.880 2.525 1.00 73.81 110 LEU A N 1
ATOM 869 C CA . LEU A 1 110 ? -17.246 0.891 2.827 1.00 73.81 110 LEU A CA 1
ATOM 870 C C . LEU A 1 110 ? -18.103 0.567 1.595 1.00 73.81 110 LEU A C 1
ATOM 872 O O . LEU A 1 110 ? -18.301 -0.601 1.282 1.00 73.81 110 LEU A O 1
ATOM 876 N N . ARG A 1 111 ? -18.496 1.578 0.807 1.00 74.75 111 ARG A N 1
ATOM 877 C CA . ARG A 1 111 ? -19.204 1.345 -0.466 1.00 74.75 111 ARG A CA 1
ATOM 878 C C . ARG A 1 111 ? -18.393 0.502 -1.453 1.00 74.75 111 ARG A C 1
ATOM 880 O O . ARG A 1 111 ? -18.964 -0.327 -2.152 1.00 74.75 111 ARG A O 1
ATOM 887 N N . LEU A 1 112 ? -17.074 0.696 -1.525 1.00 69.12 112 LEU A N 1
ATOM 888 C CA . LEU A 1 112 ? -16.206 -0.118 -2.387 1.00 69.12 112 LEU A CA 1
ATOM 889 C C . LEU A 1 112 ? -16.179 -1.587 -1.949 1.00 69.12 112 LEU A C 1
ATOM 891 O O . LEU A 1 112 ? -16.088 -2.469 -2.802 1.00 69.12 112 LEU A O 1
ATOM 895 N N . LEU A 1 113 ? -16.258 -1.861 -0.648 1.00 67.88 113 LEU A N 1
ATOM 896 C CA .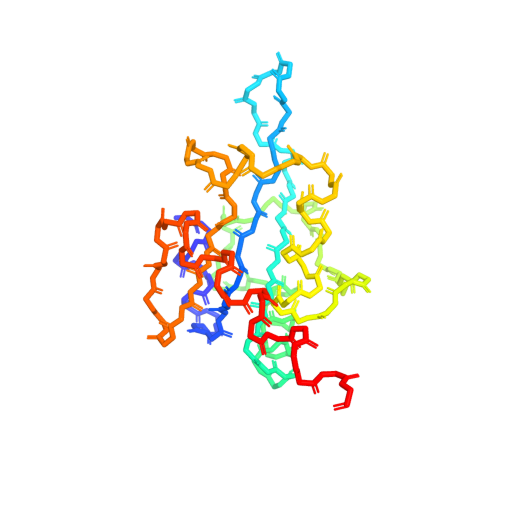 LEU A 1 113 ? -16.339 -3.225 -0.128 1.00 67.88 113 LEU A CA 1
ATOM 897 C C . LEU A 1 113 ? -17.682 -3.873 -0.460 1.00 67.88 113 LEU A C 1
ATOM 899 O O . LEU A 1 113 ? -17.695 -4.987 -0.982 1.00 67.88 113 LEU A O 1
ATOM 903 N N . ASP A 1 114 ? -18.783 -3.150 -0.262 1.00 68.19 114 ASP A N 1
ATOM 904 C CA . ASP A 1 114 ? -20.129 -3.633 -0.584 1.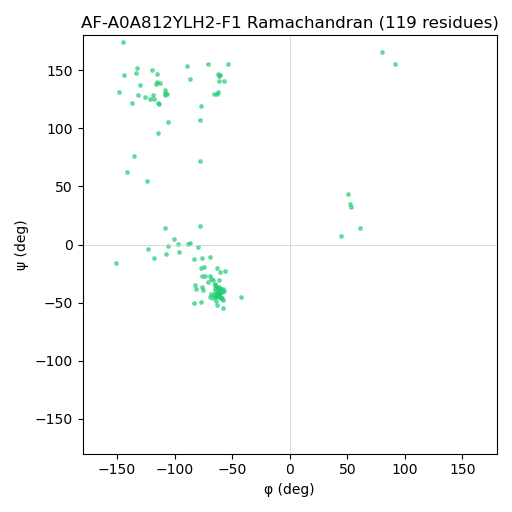00 68.19 114 ASP A CA 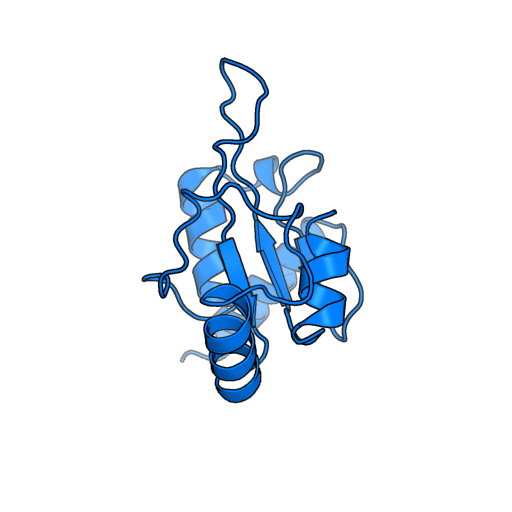1
ATOM 905 C C . ASP A 1 114 ? -20.268 -3.963 -2.082 1.00 68.19 114 ASP A C 1
ATOM 907 O O . ASP A 1 114 ? -20.800 -5.009 -2.457 1.00 68.19 114 ASP A O 1
ATOM 911 N N . CYS A 1 115 ? -19.719 -3.116 -2.961 1.00 58.03 115 CYS A N 1
ATOM 912 C CA . CYS A 1 115 ? -19.741 -3.345 -4.408 1.00 58.03 115 CYS A CA 1
ATOM 913 C C . CYS A 1 115 ? -18.867 -4.524 -4.865 1.00 58.03 115 CYS A C 1
ATOM 915 O O . CYS A 1 115 ? -19.175 -5.140 -5.886 1.00 58.03 115 CYS A O 1
ATOM 917 N N . ASN A 1 116 ? -17.777 -4.832 -4.156 1.00 53.94 116 ASN A N 1
ATOM 918 C CA . ASN A 1 116 ? -16.914 -5.969 -4.492 1.00 53.94 116 ASN A CA 1
ATOM 919 C C . ASN A 1 116 ? -17.468 -7.291 -3.948 1.00 53.94 116 ASN A C 1
ATOM 921 O O . ASN A 1 116 ? -17.391 -8.301 -4.642 1.00 53.94 116 ASN A O 1
ATOM 925 N N . LEU A 1 117 ? -18.104 -7.289 -2.772 1.00 48.69 117 LEU A N 1
ATOM 926 C CA . LEU A 1 117 ? -18.802 -8.466 -2.242 1.00 48.69 117 LEU A CA 1
ATOM 927 C C . LEU A 1 117 ? -19.958 -8.895 -3.160 1.00 48.69 117 LEU A C 1
ATOM 929 O O . LEU A 1 117 ? -20.123 -10.084 -3.420 1.00 48.69 117 LEU A O 1
ATOM 933 N N . ALA A 1 118 ? -20.680 -7.938 -3.751 1.00 41.94 118 ALA A N 1
ATOM 934 C CA . ALA A 1 118 ? -21.777 -8.205 -4.687 1.00 41.94 118 ALA A CA 1
ATOM 935 C C . ALA A 1 118 ? -21.350 -8.797 -6.048 1.00 41.94 118 ALA A C 1
ATOM 937 O O . ALA A 1 118 ? -22.207 -9.213 -6.819 1.00 41.94 118 ALA A O 1
ATOM 938 N N . ARG A 1 119 ? -20.049 -8.831 -6.370 1.00 41.28 119 ARG A N 1
ATOM 939 C CA . ARG A 1 119 ? -19.517 -9.406 -7.623 1.00 41.28 119 ARG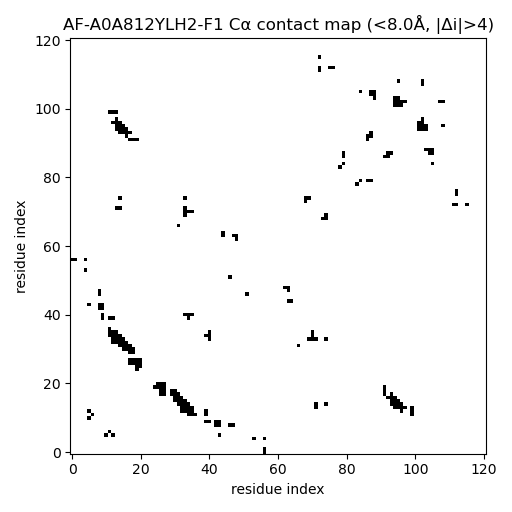 A CA 1
ATOM 940 C C . ARG A 1 119 ? -18.931 -10.810 -7.457 1.00 41.28 119 ARG A C 1
ATOM 942 O O . ARG A 1 119 ? -18.367 -11.340 -8.409 1.00 41.28 119 ARG A O 1
ATOM 949 N N . THR A 1 120 ? -19.046 -11.392 -6.264 1.00 39.25 120 THR A N 1
ATOM 950 C CA . THR A 1 120 ? -18.472 -12.710 -5.936 1.00 39.25 120 THR A CA 1
ATOM 951 C C . THR A 1 120 ? -19.528 -13.816 -5.794 1.00 39.25 120 THR A C 1
ATOM 953 O O . THR A 1 120 ? -19.206 -14.887 -5.285 1.00 39.25 120 THR A O 1
ATOM 956 N N . PHE A 1 121 ? -20.761 -13.577 -6.254 1.00 38.19 121 PHE A N 1
ATOM 957 C CA . PHE A 1 121 ? -21.843 -14.564 -6.329 1.00 38.19 121 PHE A CA 1
ATOM 958 C C . PHE A 1 121 ? -22.432 -14.616 -7.737 1.00 38.19 121 PHE A C 1
ATOM 960 O O . PHE A 1 121 ? -22.595 -13.528 -8.336 1.00 38.19 121 PHE A O 1
#

Nearest PDB structures (foldseek):
  6yyl-assembly2_C  TM=7.474E-01  e=1.208E-03  Schizosaccharomyces pombe 972h-
  3p6y-assembly4_P  TM=7.084E-01  e=6.060E-01  Homo sapiens
  4v50-assembly1_AG  TM=2.515E-01  e=6.239E+00  Escherichia coli

Mean predicted aligned error: 6.6 Å

Solvent-accessible surface area (backbone atoms only — not comparable to full-atom values): 7385 Å² total; per-residue (Å²): 114,68,65,60,50,44,50,74,59,50,64,42,52,33,33,41,34,62,55,62,39,82,91,76,76,38,71,66,88,51,73,50,74,34,43,73,45,70,65,42,39,53,53,32,51,58,46,64,74,58,45,78,93,45,70,84,79,49,64,93,84,66,81,83,75,87,71,96,66,72,52,64,62,54,45,51,52,52,47,36,74,75,61,37,74,77,42,42,46,80,93,68,29,59,49,34,32,59,96,80,37,79,56,87,45,52,72,60,54,51,51,54,46,56,60,52,60,67,69,75,115

Sequence (121 aa):
MLLEVLDAISARYNYVHLPLDHRTNKNMSMAFINFEDREAACTAFQRLLCPTDFPDAFAPSTKVLWGEIHGLGPNLAHFLVRYGVAALDPPYAPLVFINRRCVPQTKTILRLLDCNLARTF